Protein AF-A0A1C1CND2-F1 (afdb_monomer_lite)

Organism: NCBI:txid86049

Foldseek 3Di:
DDPDDLVNVLVVVCVVPVVCNVVSVPDDPVDDDPVCVLVSQVVVQVVLVPDPVQPPDDRWGWDADPVPRDIDTRDD

Radius of gyration: 16.22 Å; chains: 1; bounding box: 40×27×39 Å

Structure (mmCIF, N/CA/C/O backbone):
data_AF-A0A1C1CND2-F1
#
_entry.id   AF-A0A1C1CND2-F1
#
loop_
_atom_site.group_PDB
_atom_site.id
_atom_site.type_symbol
_atom_site.label_atom_id
_atom_site.label_alt_id
_atom_site.label_comp_id
_atom_site.label_asym_id
_atom_site.label_entity_id
_atom_site.label_seq_id
_atom_site.pdbx_PDB_ins_code
_atom_site.Cartn_x
_atom_site.Cartn_y
_atom_site.Cartn_z
_atom_site.occupancy
_atom_site.B_iso_or_equiv
_atom_site.auth_seq_id
_atom_site.auth_comp_id
_atom_site.auth_asym_id
_atom_site.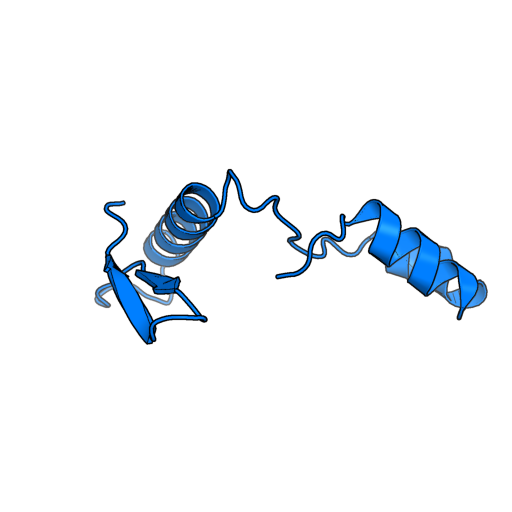auth_atom_id
_atom_site.pdbx_PDB_model_num
ATOM 1 N N . MET A 1 1 ? 6.025 6.550 3.940 1.00 53.81 1 MET A N 1
ATOM 2 C CA . MET A 1 1 ? 7.053 6.301 2.905 1.00 53.81 1 MET A CA 1
ATOM 3 C C . MET A 1 1 ? 7.783 7.606 2.627 1.00 53.81 1 MET A C 1
ATOM 5 O O . MET A 1 1 ? 7.296 8.647 3.044 1.00 53.81 1 MET A O 1
ATOM 9 N N . SER A 1 2 ? 9.000 7.517 2.091 1.00 59.72 2 SER A N 1
ATOM 10 C CA . SER A 1 2 ? 10.030 8.567 2.064 1.00 59.72 2 SER A CA 1
ATOM 11 C C . SER A 1 2 ? 9.647 9.824 1.277 1.00 59.72 2 SER A C 1
ATOM 13 O O . SER A 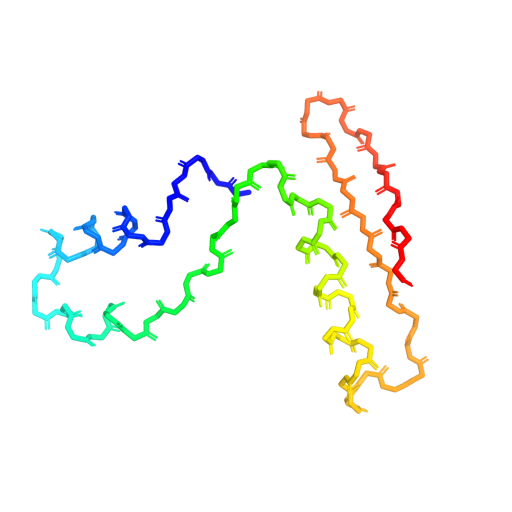1 2 ? 8.729 9.793 0.471 1.00 59.72 2 SER A O 1
ATOM 15 N N . HIS A 1 3 ? 10.442 10.890 1.405 1.00 73.81 3 HIS A N 1
ATOM 16 C CA . HIS A 1 3 ? 10.402 12.09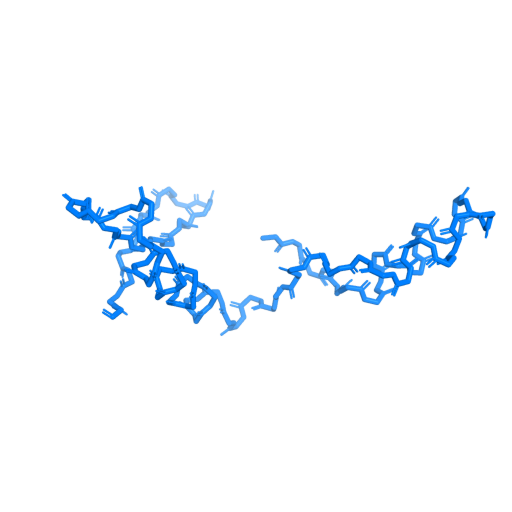6 0.558 1.00 73.81 3 HIS A CA 1
ATOM 17 C C . HIS A 1 3 ? 10.682 11.845 -0.942 1.00 73.81 3 HIS A C 1
ATOM 19 O O . HIS A 1 3 ? 10.937 12.795 -1.673 1.00 73.81 3 HIS A O 1
ATOM 25 N N . ALA A 1 4 ? 10.682 10.583 -1.378 1.00 81.94 4 ALA A N 1
ATOM 26 C CA . ALA A 1 4 ? 10.996 10.176 -2.734 1.00 81.94 4 ALA A CA 1
ATOM 27 C C . ALA A 1 4 ? 9.711 10.012 -3.545 1.00 81.94 4 ALA A C 1
ATOM 29 O O . ALA A 1 4 ? 8.717 9.461 -3.075 1.00 81.94 4 ALA A O 1
ATOM 30 N N . THR A 1 5 ? 9.769 10.472 -4.779 1.00 86.62 5 THR A N 1
ATOM 31 C CA . THR A 1 5 ? 8.736 10.328 -5.797 1.00 86.62 5 THR A CA 1
ATOM 32 C C . THR A 1 5 ? 8.946 9.054 -6.612 1.00 86.62 5 THR A C 1
ATOM 34 O O . THR A 1 5 ? 10.060 8.532 -6.706 1.00 86.62 5 THR A O 1
ATOM 37 N N . ASP A 1 6 ? 7.887 8.580 -7.271 1.00 89.62 6 ASP A N 1
ATOM 38 C CA . ASP A 1 6 ? 7.966 7.485 -8.247 1.00 89.62 6 ASP A CA 1
ATOM 39 C C . ASP A 1 6 ? 9.051 7.728 -9.310 1.00 89.62 6 ASP A C 1
ATOM 41 O O . ASP A 1 6 ? 9.783 6.812 -9.688 1.00 89.62 6 ASP A O 1
ATOM 45 N N . GLU A 1 7 ? 9.198 8.973 -9.771 1.00 89.94 7 GLU A N 1
ATOM 46 C CA . GLU A 1 7 ? 10.205 9.356 -10.763 1.00 89.94 7 GLU A CA 1
ATOM 47 C C . GLU A 1 7 ? 11.632 9.203 -10.229 1.00 89.94 7 GLU A C 1
ATOM 49 O O . GLU A 1 7 ? 12.496 8.673 -10.932 1.00 89.94 7 GLU A O 1
ATOM 54 N N . GLU A 1 8 ? 11.884 9.598 -8.981 1.00 91.62 8 GLU A N 1
ATOM 55 C CA . GLU A 1 8 ? 13.195 9.438 -8.343 1.00 91.62 8 GLU A CA 1
ATOM 56 C C . GLU A 1 8 ? 13.535 7.962 -8.132 1.00 91.62 8 GLU A C 1
ATOM 58 O O . GLU A 1 8 ? 14.658 7.538 -8.424 1.00 91.62 8 GLU A O 1
ATOM 63 N N . VAL A 1 9 ? 12.559 7.154 -7.705 1.00 91.75 9 VAL A N 1
ATOM 64 C CA . VAL A 1 9 ? 12.734 5.701 -7.568 1.00 91.75 9 VAL A CA 1
ATOM 65 C C . VAL A 1 9 ? 13.025 5.068 -8.930 1.00 91.75 9 VAL A C 1
ATOM 67 O O . VAL A 1 9 ? 13.963 4.273 -9.050 1.00 91.75 9 VAL A O 1
ATOM 70 N N . ARG A 1 10 ? 12.300 5.456 -9.988 1.00 93.50 10 ARG A N 1
ATOM 71 C CA . ARG A 1 10 ? 12.549 4.979 -11.360 1.00 93.50 10 ARG A CA 1
ATOM 72 C C . ARG A 1 10 ? 13.923 5.373 -11.865 1.00 93.50 10 ARG A C 1
ATOM 74 O O . ARG A 1 10 ? 14.640 4.517 -12.386 1.00 93.50 10 ARG A O 1
ATOM 81 N N . ALA A 1 11 ? 14.297 6.641 -11.731 1.00 93.75 11 ALA A N 1
ATOM 82 C CA . ALA A 1 11 ? 15.596 7.138 -12.168 1.00 93.75 11 ALA A CA 1
ATOM 83 C C . ALA A 1 11 ? 16.724 6.379 -11.460 1.00 93.75 11 ALA A C 1
ATOM 85 O O . ALA A 1 11 ? 17.656 5.890 -12.108 1.00 93.75 11 ALA A O 1
ATOM 86 N N . PHE A 1 12 ? 16.593 6.188 -10.146 1.00 93.88 12 PHE A N 1
ATOM 87 C CA . PHE A 1 12 ? 17.550 5.422 -9.363 1.00 93.88 12 PHE A CA 1
ATOM 88 C C . PHE A 1 12 ? 17.626 3.958 -9.814 1.00 93.88 12 PHE A C 1
ATOM 90 O O . PHE A 1 12 ? 18.719 3.472 -10.111 1.00 93.88 12 PHE A O 1
ATOM 97 N N . ALA A 1 13 ? 16.493 3.263 -9.945 1.00 93.56 13 ALA A N 1
ATOM 98 C CA . ALA A 1 13 ? 16.456 1.860 -10.360 1.00 93.56 13 ALA A CA 1
ATOM 99 C C . ALA A 1 13 ? 17.068 1.650 -11.757 1.00 93.56 13 ALA A C 1
ATOM 101 O O . ALA A 1 13 ? 17.905 0.762 -11.943 1.00 93.56 13 ALA A O 1
ATOM 102 N N . LYS A 1 14 ? 16.737 2.515 -12.724 1.00 95.25 14 LYS A N 1
ATOM 103 C CA . LYS A 1 14 ? 17.318 2.476 -14.077 1.00 95.25 14 LYS A CA 1
ATOM 104 C C . LYS A 1 14 ? 18.820 2.731 -14.077 1.00 95.25 14 LYS A C 1
ATOM 106 O O . LYS A 1 14 ? 19.532 2.093 -14.845 1.00 95.25 14 LYS A O 1
ATOM 111 N N . SER A 1 15 ? 19.315 3.610 -13.202 1.00 95.81 15 SER A N 1
ATOM 112 C CA . SER A 1 15 ? 20.759 3.856 -13.074 1.00 95.81 15 SER A CA 1
ATOM 113 C C . SER A 1 15 ? 21.534 2.620 -12.601 1.00 95.81 15 SER A C 1
ATOM 115 O O . SER A 1 15 ? 22.710 2.470 -12.926 1.00 95.81 15 SER A O 1
ATOM 117 N N . LYS A 1 16 ? 20.885 1.721 -11.845 1.00 95.81 16 LYS A N 1
ATOM 118 C CA . LYS A 1 16 ? 21.491 0.483 -11.333 1.00 95.81 16 LYS A CA 1
ATOM 119 C C . LYS A 1 16 ? 21.342 -0.692 -12.287 1.00 95.81 16 LYS A C 1
ATOM 121 O O . LYS A 1 16 ? 22.239 -1.528 -12.346 1.00 95.81 16 LYS A O 1
ATOM 126 N N . ASN A 1 17 ? 20.240 -0.758 -13.030 1.00 93.94 17 ASN A N 1
ATOM 127 C CA . ASN A 1 17 ? 20.020 -1.796 -14.029 1.00 93.94 17 ASN A CA 1
ATOM 128 C C . ASN A 1 17 ? 19.355 -1.231 -15.298 1.00 93.94 17 ASN A C 1
ATOM 130 O O . ASN A 1 17 ? 18.135 -1.339 -15.460 1.00 93.94 17 ASN A O 1
ATOM 134 N N . PRO A 1 18 ? 20.149 -0.675 -16.232 1.00 93.44 18 PRO A N 1
ATOM 135 C CA . PRO A 1 18 ? 19.623 -0.121 -17.477 1.00 93.44 18 PRO A CA 1
ATOM 136 C C . PRO A 1 18 ? 18.871 -1.147 -18.337 1.00 93.44 18 PRO A C 1
ATOM 138 O O . PRO A 1 18 ? 17.925 -0.785 -19.032 1.00 93.44 18 PRO A O 1
ATOM 141 N N . ALA A 1 19 ? 19.234 -2.435 -18.262 1.00 95.06 19 ALA A N 1
ATOM 142 C CA . ALA A 1 19 ? 18.574 -3.496 -19.027 1.00 95.06 19 ALA A CA 1
ATOM 143 C C . ALA A 1 19 ? 17.116 -3.729 -18.589 1.00 95.06 19 ALA A C 1
ATOM 145 O O . ALA A 1 19 ? 16.298 -4.191 -19.381 1.00 95.06 19 ALA A O 1
ATOM 146 N N . ALA A 1 20 ? 16.771 -3.374 -17.349 1.00 92.94 20 ALA A N 1
ATOM 147 C CA . ALA A 1 20 ? 15.418 -3.490 -16.812 1.00 92.94 20 ALA A CA 1
ATOM 148 C C . ALA A 1 20 ? 14.574 -2.214 -16.994 1.00 92.94 20 ALA A C 1
ATOM 150 O O . ALA A 1 20 ? 13.454 -2.155 -16.486 1.00 92.94 20 ALA A O 1
ATOM 151 N N . ALA A 1 21 ? 15.066 -1.191 -17.706 1.00 93.25 21 ALA A N 1
ATOM 152 C CA . ALA A 1 21 ? 14.421 0.123 -17.740 1.00 93.25 21 ALA A CA 1
ATOM 153 C C . ALA A 1 21 ? 12.955 0.082 -18.195 1.00 93.25 21 ALA A C 1
ATOM 155 O O . ALA A 1 21 ? 12.107 0.704 -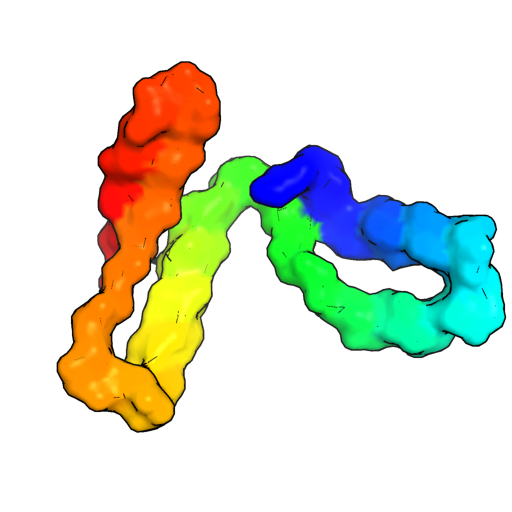17.562 1.00 93.25 21 ALA A O 1
ATOM 156 N N . ALA A 1 22 ? 12.644 -0.717 -19.220 1.00 92.69 22 ALA A N 1
ATOM 157 C CA . ALA A 1 22 ? 11.281 -0.864 -19.731 1.00 92.69 22 ALA A CA 1
ATOM 158 C C . ALA A 1 22 ? 10.321 -1.563 -18.748 1.00 92.69 22 ALA A C 1
ATOM 160 O O . ALA A 1 22 ? 9.110 -1.377 -18.844 1.00 92.69 22 ALA A O 1
ATOM 161 N N . LEU A 1 23 ? 10.840 -2.385 -17.829 1.00 93.69 23 LEU A N 1
ATOM 162 C CA . LEU A 1 23 ? 10.043 -3.013 -16.770 1.00 93.69 23 LEU A CA 1
ATOM 163 C C . LEU A 1 23 ? 9.815 -2.038 -15.622 1.00 93.69 23 LEU A C 1
ATOM 165 O O . LEU A 1 23 ? 8.679 -1.864 -15.196 1.00 93.69 23 LEU A O 1
ATOM 169 N N . VAL A 1 24 ? 10.876 -1.352 -15.185 1.00 93.50 24 VAL A N 1
ATOM 170 C CA . VAL A 1 24 ? 10.794 -0.273 -14.190 1.00 93.50 24 VAL A CA 1
ATOM 171 C C . VAL A 1 24 ? 9.792 0.790 -14.638 1.00 93.50 24 VAL A C 1
ATOM 173 O O . VAL A 1 24 ? 9.042 1.311 -13.819 1.00 93.50 24 VAL A O 1
ATOM 176 N N . ASP A 1 25 ? 9.707 1.043 -15.948 1.00 92.38 25 ASP A N 1
ATOM 177 C CA . ASP A 1 25 ? 8.765 2.007 -16.504 1.00 92.38 25 ASP A CA 1
ATOM 178 C C . ASP A 1 25 ? 7.279 1.634 -16.398 1.00 92.38 25 ASP A C 1
ATOM 180 O O . ASP A 1 25 ? 6.403 2.458 -16.674 1.00 92.38 25 ASP A O 1
ATOM 184 N N . LYS A 1 26 ? 6.969 0.413 -15.978 1.00 94.00 26 LYS A N 1
ATOM 185 C CA . LYS A 1 26 ? 5.593 -0.068 -15.829 1.00 94.00 26 LYS A CA 1
ATOM 186 C C . LYS A 1 26 ? 5.168 -0.215 -14.373 1.00 94.00 26 LYS A C 1
ATOM 188 O O . LYS A 1 26 ? 4.009 -0.517 -14.129 1.00 94.00 26 LYS A O 1
ATOM 193 N N . ILE A 1 27 ? 6.085 -0.022 -13.425 1.00 92.69 27 ILE A N 1
ATOM 194 C CA . ILE A 1 27 ? 5.799 -0.176 -11.998 1.00 92.69 27 ILE A CA 1
ATOM 195 C C . ILE A 1 27 ? 5.194 1.123 -11.473 1.00 92.69 27 ILE A C 1
ATOM 197 O O . ILE A 1 27 ? 5.833 2.173 -11.552 1.00 92.69 27 ILE A O 1
ATOM 201 N N . ASP A 1 28 ? 3.976 1.039 -10.953 1.00 89.56 28 ASP A N 1
ATOM 202 C CA . ASP A 1 28 ? 3.431 2.041 -10.041 1.00 89.56 28 ASP A CA 1
ATOM 203 C C . ASP A 1 28 ? 4.003 1.746 -8.653 1.00 89.56 28 ASP A C 1
ATOM 205 O O . ASP A 1 28 ? 3.777 0.662 -8.105 1.00 89.56 28 ASP A O 1
ATOM 209 N N . PHE A 1 29 ? 4.832 2.649 -8.130 1.00 88.31 29 PHE A N 1
ATOM 210 C CA . PHE A 1 29 ? 5.454 2.449 -6.823 1.00 88.31 29 PHE A CA 1
ATOM 211 C C . PHE A 1 29 ? 4.535 2.893 -5.682 1.00 88.31 29 PHE A C 1
ATOM 213 O O . PHE A 1 29 ? 4.854 2.615 -4.525 1.00 88.31 29 PHE A O 1
ATOM 220 N N . GLY A 1 30 ? 3.407 3.547 -5.976 1.00 86.06 30 GLY A N 1
ATOM 221 C CA . GLY A 1 30 ? 2.463 4.020 -4.970 1.00 86.06 30 GLY A CA 1
ATOM 222 C C . GLY A 1 30 ? 3.065 5.068 -4.031 1.00 86.06 30 GLY A C 1
ATOM 223 O O . GLY A 1 30 ? 2.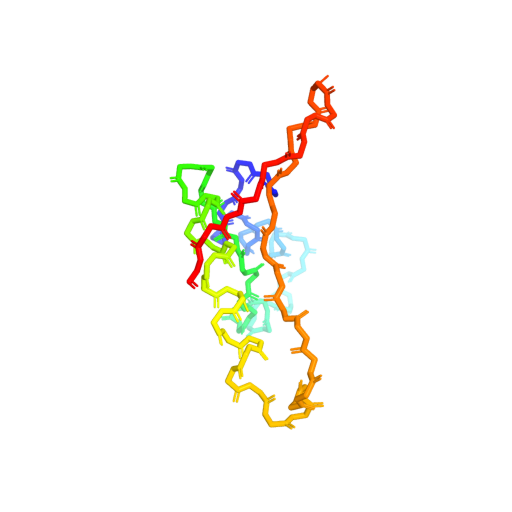675 5.136 -2.861 1.00 86.06 30 GLY A O 1
ATOM 224 N N . MET A 1 31 ? 4.051 5.855 -4.486 1.00 87.25 31 MET A N 1
ATOM 225 C CA . MET A 1 31 ? 4.624 6.914 -3.656 1.00 87.25 31 MET A CA 1
ATOM 226 C C . MET A 1 31 ? 3.650 8.088 -3.550 1.00 87.25 31 MET A C 1
ATOM 228 O O . MET A 1 31 ? 3.066 8.551 -4.529 1.00 87.25 31 MET A O 1
ATOM 232 N N . TRP A 1 32 ? 3.524 8.628 -2.343 1.00 83.00 32 TRP A N 1
ATOM 233 C CA . TRP A 1 32 ? 2.689 9.784 -2.039 1.00 83.00 32 TRP A CA 1
ATOM 234 C C . TRP A 1 32 ? 3.474 10.816 -1.238 1.00 83.00 32 TRP A C 1
ATOM 236 O O . TRP A 1 32 ? 4.422 10.494 -0.522 1.00 83.00 32 TRP A O 1
ATOM 246 N N . LYS A 1 33 ? 3.075 12.086 -1.357 1.00 77.88 33 LYS A N 1
ATOM 247 C CA . LYS A 1 33 ? 3.662 13.170 -0.558 1.00 77.88 33 LYS A CA 1
ATOM 248 C C . LYS A 1 33 ? 3.037 13.185 0.825 1.00 77.88 33 LYS A C 1
ATOM 250 O O . LYS A 1 33 ? 1.834 12.995 0.937 1.00 77.88 33 LYS A O 1
ATOM 255 N N . GLU A 1 34 ? 3.822 13.519 1.845 1.00 75.06 34 GLU A N 1
ATOM 256 C CA . GLU A 1 34 ? 3.380 13.586 3.248 1.00 75.06 34 GLU A CA 1
ATOM 257 C C . GLU A 1 34 ? 2.064 14.351 3.451 1.00 75.06 34 GLU A C 1
ATOM 259 O O . GLU A 1 34 ? 1.179 13.883 4.162 1.00 75.06 34 GLU A O 1
ATOM 264 N N . ALA A 1 35 ? 1.884 15.465 2.733 1.00 79.44 35 ALA A N 1
ATOM 265 C CA . ALA A 1 35 ? 0.658 16.266 2.751 1.00 79.44 35 ALA A CA 1
ATOM 266 C C . ALA A 1 35 ? -0.618 15.502 2.332 1.00 79.44 35 ALA A C 1
ATOM 268 O O . ALA A 1 35 ? -1.724 15.985 2.560 1.00 79.44 35 ALA A O 1
ATOM 269 N N . HIS A 1 36 ? -0.478 14.329 1.717 1.00 83.81 36 HIS A N 1
ATOM 270 C CA . HIS A 1 36 ? -1.564 13.477 1.239 1.00 83.81 36 HIS A CA 1
ATOM 271 C C . HIS A 1 36 ? -1.686 12.168 2.027 1.00 83.81 36 HIS A C 1
ATOM 273 O O . HIS A 1 36 ? -2.459 11.310 1.621 1.00 83.81 36 HIS A O 1
ATOM 279 N N . LEU A 1 37 ? -0.972 12.008 3.149 1.00 87.88 37 LEU A N 1
ATOM 280 C CA . LEU A 1 37 ? -0.970 10.767 3.933 1.00 87.88 37 LEU A CA 1
ATOM 281 C C . LEU A 1 37 ? -2.371 10.317 4.364 1.00 87.88 37 LEU A C 1
ATOM 283 O O . LEU A 1 37 ? -2.713 9.148 4.239 1.00 87.88 37 LEU A O 1
ATOM 287 N N . GLU A 1 38 ? -3.200 11.227 4.877 1.00 91.50 38 GLU A N 1
ATOM 288 C CA . GLU A 1 38 ? -4.570 10.849 5.239 1.00 91.50 38 GLU A CA 1
ATOM 289 C C . GLU A 1 38 ? -5.409 10.500 4.007 1.00 91.50 38 GLU A C 1
ATOM 291 O O . GLU A 1 38 ? -6.248 9.609 4.084 1.00 91.50 38 GLU A O 1
ATOM 296 N N . GLU A 1 39 ? -5.189 11.176 2.876 1.00 91.31 39 GLU A N 1
ATOM 297 C CA . GLU A 1 39 ? -5.961 10.909 1.663 1.00 91.31 39 GLU A CA 1
ATOM 298 C C . GLU A 1 39 ? -5.610 9.552 1.060 1.00 91.31 39 GLU A C 1
ATOM 300 O O . GLU A 1 39 ? -6.513 8.818 0.678 1.00 91.31 39 GLU A O 1
ATOM 305 N N . THR A 1 40 ? -4.337 9.153 1.069 1.00 91.00 40 THR A N 1
ATOM 306 C CA . THR A 1 40 ? -3.957 7.813 0.612 1.00 91.00 40 THR A CA 1
ATOM 307 C C . THR A 1 40 ? -4.542 6.719 1.491 1.00 91.00 40 THR A C 1
ATOM 309 O O . THR A 1 40 ? -5.035 5.725 0.969 1.00 91.00 40 THR A O 1
ATOM 312 N N . VAL A 1 41 ? -4.612 6.930 2.810 1.00 93.69 41 VAL A N 1
ATOM 313 C CA . VAL A 1 41 ? -5.334 6.008 3.700 1.00 93.69 41 VAL A CA 1
ATOM 314 C C . VAL A 1 41 ? -6.824 5.941 3.342 1.00 93.69 41 VAL A C 1
ATOM 316 O O . VAL A 1 41 ? -7.381 4.844 3.304 1.00 93.69 41 VAL A O 1
ATOM 319 N N . ARG A 1 42 ? -7.484 7.072 3.045 1.00 95.38 42 ARG A N 1
ATOM 320 C CA . ARG A 1 42 ? -8.894 7.064 2.600 1.00 95.38 42 ARG A CA 1
ATOM 321 C C . ARG A 1 42 ? -9.068 6.295 1.298 1.00 95.38 42 ARG A C 1
ATOM 323 O O . ARG A 1 42 ? -9.990 5.492 1.192 1.00 95.38 42 ARG A O 1
ATOM 330 N N . GLU A 1 43 ? -8.210 6.541 0.314 1.00 93.69 43 GLU A N 1
ATOM 331 C CA . GLU A 1 43 ? -8.246 5.844 -0.971 1.00 93.69 43 GLU A CA 1
ATOM 332 C C . GLU A 1 43 ? -8.063 4.336 -0.802 1.00 93.69 43 GLU A C 1
ATOM 334 O O . GLU A 1 43 ? -8.836 3.569 -1.373 1.00 93.69 43 GLU A O 1
ATOM 339 N N . ASP A 1 44 ? -7.099 3.907 0.009 1.00 93.19 44 ASP A N 1
ATOM 340 C CA . ASP A 1 44 ? -6.834 2.488 0.244 1.00 93.19 44 ASP A CA 1
ATOM 341 C C . ASP A 1 44 ? -7.991 1.811 0.980 1.00 93.19 44 ASP A C 1
ATOM 343 O O . ASP A 1 44 ? -8.419 0.728 0.587 1.00 93.19 44 ASP A O 1
ATOM 347 N N . VAL A 1 45 ? -8.571 2.461 1.993 1.00 95.38 45 VAL A N 1
ATOM 348 C CA . VAL A 1 45 ? -9.756 1.925 2.680 1.00 95.38 45 VAL A CA 1
ATOM 349 C C . VAL A 1 45 ? -10.948 1.826 1.732 1.00 95.38 45 VAL A C 1
ATOM 351 O O . VAL A 1 45 ? -11.645 0.818 1.770 1.00 95.38 45 VAL A O 1
ATOM 354 N N . ARG A 1 46 ? -11.190 2.824 0.870 1.00 94.81 46 ARG A N 1
ATOM 355 C CA . ARG A 1 46 ? -12.269 2.757 -0.135 1.00 94.81 46 ARG A CA 1
ATOM 356 C C . ARG A 1 46 ? -12.053 1.592 -1.091 1.00 94.81 46 ARG A C 1
ATOM 358 O O . ARG A 1 46 ? -12.944 0.764 -1.221 1.00 94.81 46 ARG A O 1
ATOM 365 N N . LYS A 1 47 ? -10.850 1.478 -1.667 1.00 93.62 47 LYS A N 1
ATOM 366 C CA . LYS A 1 47 ? -10.491 0.366 -2.559 1.00 93.62 47 LYS A CA 1
ATOM 367 C C . LYS A 1 47 ? -10.745 -0.977 -1.883 1.00 93.62 47 LYS A C 1
ATOM 369 O O . LYS A 1 47 ? -11.415 -1.816 -2.458 1.00 93.62 47 LYS A O 1
ATOM 374 N N . LEU A 1 48 ? -10.276 -1.157 -0.648 1.00 94.69 48 LEU A N 1
ATOM 375 C CA . LEU A 1 48 ? -10.452 -2.408 0.094 1.00 94.69 48 LEU A CA 1
ATOM 376 C C . LEU A 1 48 ? -11.916 -2.696 0.462 1.00 94.69 48 LEU A C 1
ATOM 378 O O . LEU A 1 48 ? -12.305 -3.856 0.485 1.00 94.69 48 LEU A O 1
ATOM 382 N N . ARG A 1 49 ? -12.735 -1.676 0.743 1.00 94.12 49 ARG A N 1
ATOM 383 C CA . ARG A 1 49 ? -14.179 -1.856 0.988 1.00 94.12 49 ARG A CA 1
ATOM 384 C C . ARG A 1 49 ? -14.951 -2.233 -0.276 1.00 94.12 49 ARG A C 1
ATOM 386 O O . ARG A 1 49 ? -15.976 -2.892 -0.164 1.00 94.12 49 ARG A O 1
ATOM 393 N N . ASP A 1 50 ? -14.468 -1.820 -1.444 1.00 93.94 50 ASP A N 1
ATOM 394 C CA . ASP A 1 50 ? -15.077 -2.149 -2.736 1.00 93.94 50 ASP A CA 1
ATOM 395 C C . ASP A 1 50 ? -14.684 -3.559 -3.235 1.00 93.94 50 ASP A C 1
ATOM 397 O O . ASP A 1 50 ? -15.273 -4.072 -4.190 1.00 93.94 50 ASP A O 1
ATOM 401 N N . GLU A 1 51 ? -13.709 -4.215 -2.594 1.00 94.06 51 GLU A N 1
ATOM 402 C CA . GLU A 1 51 ? -13.279 -5.570 -2.940 1.00 94.06 51 GLU A CA 1
ATOM 403 C C . GLU A 1 51 ? -14.248 -6.627 -2.395 1.00 94.06 51 GLU A C 1
ATOM 405 O O . GLU A 1 51 ? -14.265 -6.921 -1.201 1.00 94.06 51 GLU A O 1
ATOM 410 N N . THR A 1 52 ? -14.962 -7.319 -3.290 1.00 88.44 52 THR A N 1
ATOM 411 C CA . THR A 1 52 ? -15.899 -8.413 -2.940 1.00 88.44 52 THR A CA 1
ATOM 412 C C . THR A 1 52 ? -15.238 -9.532 -2.128 1.00 88.44 52 THR A C 1
ATOM 414 O O . THR A 1 52 ? -15.888 -10.264 -1.386 1.00 88.44 52 THR A O 1
ATOM 417 N N . THR A 1 53 ? -13.919 -9.692 -2.257 1.00 92.44 53 THR A N 1
ATOM 418 C CA . THR A 1 53 ? -13.157 -10.688 -1.489 1.00 92.44 53 THR A CA 1
ATOM 419 C C . THR A 1 53 ? -13.075 -10.375 0.007 1.00 92.44 53 THR A C 1
ATOM 421 O O . THR A 1 53 ? -12.742 -11.267 0.788 1.00 92.44 53 THR A O 1
ATOM 424 N N . LEU A 1 54 ? -13.393 -9.142 0.407 1.00 91.69 54 LEU A N 1
ATOM 425 C CA . LEU A 1 54 ? -13.373 -8.655 1.785 1.00 91.69 54 LEU A CA 1
ATOM 426 C C . LEU A 1 54 ? -14.783 -8.380 2.336 1.00 91.69 54 LEU A C 1
ATOM 428 O O . LEU A 1 54 ? -14.910 -7.838 3.435 1.00 91.69 54 LEU A O 1
ATOM 432 N N . ASP A 1 55 ? -15.839 -8.789 1.622 1.00 90.81 55 ASP A N 1
ATOM 433 C CA . ASP A 1 55 ? -17.224 -8.629 2.069 1.00 90.81 55 ASP A CA 1
ATOM 434 C C . ASP A 1 55 ? -17.441 -9.221 3.474 1.00 90.81 55 ASP A C 1
ATOM 436 O O . ASP A 1 55 ? -17.082 -10.364 3.770 1.00 90.81 55 ASP A O 1
ATOM 440 N N . GLY A 1 56 ? -18.071 -8.433 4.350 1.00 92.69 56 GLY A N 1
ATOM 441 C CA . GLY A 1 56 ? -18.336 -8.802 5.745 1.00 92.69 56 GLY A CA 1
ATOM 442 C C . GLY A 1 56 ? -17.201 -8.488 6.725 1.00 92.69 56 GLY A C 1
ATOM 443 O O . GLY A 1 56 ? -17.353 -8.769 7.915 1.00 92.69 56 GLY A O 1
ATOM 444 N N . LEU A 1 57 ? -16.093 -7.900 6.263 1.00 93.44 57 LEU A N 1
ATOM 445 C CA . LEU A 1 57 ? -15.018 -7.401 7.121 1.00 93.44 57 LEU A CA 1
ATOM 446 C C . LEU A 1 57 ? -15.109 -5.883 7.317 1.00 93.44 57 LEU A C 1
ATOM 448 O O . LEU A 1 57 ? -15.313 -5.123 6.372 1.00 93.44 57 LEU A O 1
ATOM 452 N N . ASP A 1 58 ? -14.873 -5.438 8.551 1.00 93.25 58 ASP A N 1
ATOM 453 C CA . ASP A 1 58 ? -14.725 -4.018 8.861 1.00 93.25 58 ASP A CA 1
ATOM 454 C C . ASP A 1 58 ? -13.328 -3.533 8.457 1.00 93.25 58 ASP A C 1
ATOM 456 O O . ASP A 1 58 ? -12.319 -3.880 9.077 1.00 93.25 58 ASP A O 1
ATOM 460 N N . VAL A 1 59 ? -13.265 -2.692 7.424 1.00 94.31 59 VAL A N 1
ATOM 461 C CA . VAL A 1 59 ? -12.020 -2.046 6.989 1.00 94.31 59 VAL A CA 1
ATOM 462 C C . VAL A 1 59 ? -11.912 -0.656 7.618 1.00 94.31 59 VAL A C 1
ATOM 464 O O . VAL A 1 59 ? -12.770 0.211 7.406 1.00 94.31 59 VAL A O 1
ATOM 467 N N . LEU A 1 60 ? -10.832 -0.442 8.372 1.00 95.50 60 LEU A N 1
ATOM 468 C CA . LEU A 1 60 ? -10.533 0.790 9.106 1.00 95.50 60 LEU A CA 1
ATOM 469 C C . LEU A 1 60 ? -9.204 1.397 8.636 1.00 95.50 60 LEU A C 1
ATOM 471 O O . LEU A 1 60 ? -8.258 0.671 8.336 1.00 95.50 60 LEU A O 1
ATOM 475 N N . GLY A 1 61 ? -9.128 2.729 8.614 1.00 96.25 61 GLY A N 1
ATOM 476 C CA . GLY A 1 61 ? -7.926 3.479 8.244 1.00 96.25 61 GLY A CA 1
ATOM 477 C C . GLY A 1 61 ? -7.271 4.153 9.445 1.00 96.25 61 GLY A C 1
ATOM 478 O O . GLY A 1 61 ? -7.958 4.761 10.267 1.00 96.25 61 GLY A O 1
ATOM 479 N N . PHE A 1 62 ? -5.941 4.089 9.532 1.00 96.62 62 PHE A N 1
ATOM 480 C CA . PHE A 1 62 ? -5.169 4.735 10.594 1.00 96.62 62 PHE A CA 1
ATOM 481 C C . PHE A 1 62 ? -3.888 5.373 10.062 1.00 96.62 62 PHE A C 1
ATOM 483 O O . PHE A 1 62 ? -3.253 4.858 9.144 1.00 96.62 62 PHE A O 1
ATOM 490 N N . VAL A 1 63 ? -3.473 6.458 10.711 1.00 94.06 63 VAL A N 1
ATOM 491 C CA . VAL A 1 63 ? -2.151 7.069 10.562 1.00 94.06 63 VAL A CA 1
ATOM 492 C C . VAL A 1 63 ? -1.382 6.911 11.871 1.00 94.06 63 VAL A C 1
ATOM 494 O O . VAL A 1 63 ? -1.922 7.175 12.945 1.00 94.06 63 VAL A O 1
ATOM 497 N N . LEU A 1 64 ? -0.122 6.485 11.774 1.00 94.19 64 LEU A N 1
ATOM 498 C CA . LEU A 1 64 ? 0.809 6.367 12.896 1.00 94.19 64 LEU A CA 1
ATOM 499 C C . LEU A 1 64 ? 1.831 7.506 12.844 1.00 94.19 64 LEU A C 1
ATOM 501 O O . LEU A 1 64 ? 2.584 7.622 11.877 1.00 94.19 64 LEU A O 1
ATOM 505 N N . ASP A 1 65 ? 1.906 8.291 13.913 1.00 91.75 65 ASP A N 1
ATOM 506 C CA . ASP A 1 65 ? 3.043 9.168 14.172 1.00 91.75 65 ASP A CA 1
ATOM 507 C C . ASP A 1 65 ? 4.220 8.321 14.673 1.00 91.75 65 ASP A C 1
ATOM 509 O O . ASP A 1 65 ? 4.194 7.759 15.768 1.00 91.75 65 ASP A O 1
ATOM 513 N N . THR A 1 66 ? 5.274 8.219 13.864 1.00 90.75 66 THR A N 1
ATOM 514 C CA . THR A 1 66 ? 6.448 7.394 14.179 1.00 90.75 66 THR A CA 1
ATOM 515 C C . THR A 1 66 ? 7.365 7.995 15.244 1.00 90.75 66 THR A C 1
ATOM 517 O O . THR A 1 66 ? 8.236 7.289 15.744 1.00 90.75 66 THR A O 1
ATOM 520 N N . GLN A 1 67 ? 7.221 9.281 15.577 1.00 93.25 67 GLN A N 1
ATOM 521 C CA . GLN A 1 67 ? 8.003 9.931 16.634 1.00 93.25 67 GLN A CA 1
ATOM 522 C C . GLN A 1 67 ? 7.376 9.704 18.008 1.00 93.25 67 GLN A C 1
ATOM 524 O O . GLN A 1 67 ? 8.091 9.478 18.982 1.00 93.25 67 GLN A O 1
ATOM 529 N N . THR A 1 68 ? 6.046 9.764 18.087 1.00 95.62 68 THR A N 1
ATOM 530 C CA . THR A 1 68 ? 5.310 9.680 19.359 1.00 95.62 68 THR A CA 1
ATOM 531 C C . THR A 1 68 ? 4.655 8.321 19.598 1.00 95.62 68 THR A C 1
ATOM 533 O O . THR A 1 68 ? 4.308 8.000 20.733 1.00 95.62 68 THR A O 1
ATOM 536 N N . GLY A 1 69 ? 4.475 7.515 18.550 1.00 95.00 69 GLY A N 1
ATOM 537 C CA . GLY A 1 69 ? 3.694 6.280 18.594 1.00 95.00 69 GLY A CA 1
ATOM 538 C C . GLY A 1 69 ? 2.179 6.511 18.614 1.00 95.00 69 GLY A C 1
ATOM 539 O O . GLY A 1 69 ? 1.424 5.555 18.788 1.00 95.00 69 GLY A O 1
ATOM 540 N N . ALA A 1 70 ? 1.713 7.755 18.461 1.00 95.81 70 ALA A N 1
ATOM 541 C CA . ALA A 1 70 ? 0.291 8.069 18.459 1.00 95.81 70 ALA A CA 1
ATOM 542 C C . ALA A 1 70 ? -0.390 7.536 17.190 1.00 95.81 70 ALA A C 1
ATOM 544 O O . ALA A 1 70 ? 0.090 7.741 16.075 1.00 95.81 70 ALA A O 1
ATOM 545 N N . VAL A 1 71 ? -1.540 6.883 17.364 1.00 96.19 71 VAL A N 1
ATOM 546 C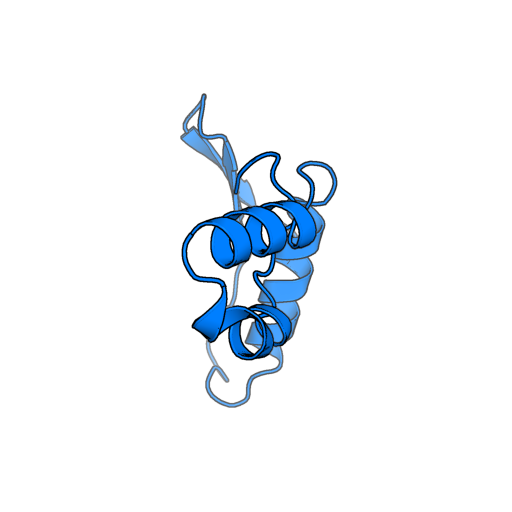 CA . VAL A 1 71 ? -2.371 6.372 16.267 1.00 96.19 71 VAL A CA 1
ATOM 547 C C . VAL A 1 71 ? -3.622 7.233 16.151 1.00 96.19 71 VAL A C 1
ATOM 549 O O . VAL A 1 71 ? -4.360 7.402 17.122 1.00 96.19 71 VAL A O 1
ATOM 552 N N . LYS A 1 72 ? -3.877 7.760 14.954 1.00 95.75 72 LYS A N 1
ATOM 553 C CA . LYS A 1 72 ? -5.065 8.550 14.625 1.00 95.75 72 LYS A CA 1
ATOM 554 C C . LYS A 1 72 ? -5.916 7.791 13.612 1.00 95.75 72 LYS A C 1
ATOM 556 O O . LYS A 1 72 ? -5.417 7.407 12.558 1.00 95.75 72 LYS A O 1
ATOM 561 N N . GLY A 1 73 ? -7.195 7.593 13.923 1.00 95.88 73 GLY A N 1
ATOM 562 C CA . GLY A 1 73 ? -8.160 7.059 12.961 1.00 95.88 73 GLY A CA 1
ATOM 563 C C . GLY A 1 73 ? -8.417 8.051 11.827 1.00 95.88 73 GLY A C 1
ATOM 564 O O . GLY A 1 73 ? -8.513 9.257 12.060 1.00 95.88 73 GLY A O 1
ATOM 565 N N . VAL A 1 74 ? -8.527 7.538 10.607 1.00 94.50 74 VAL A N 1
ATOM 566 C CA . VAL A 1 74 ? -8.930 8.302 9.425 1.00 94.50 74 VAL A CA 1
ATOM 567 C C . VAL A 1 74 ? -10.372 7.933 9.110 1.00 94.50 74 VAL A C 1
ATOM 569 O O . VAL A 1 74 ? -10.666 6.771 8.837 1.00 94.50 74 VAL A O 1
ATOM 572 N N . GLU A 1 75 ? -11.273 8.913 9.167 1.00 91.50 75 GLU A N 1
ATOM 573 C CA . GLU A 1 75 ? -12.647 8.723 8.701 1.00 91.50 75 GLU A CA 1
ATOM 574 C C . GLU A 1 75 ? -12.677 8.648 7.172 1.00 91.50 75 GLU A C 1
ATOM 576 O O . GLU A 1 75 ? -12.038 9.457 6.482 1.00 91.50 75 GLU A O 1
ATOM 581 N N . VAL A 1 76 ? -13.406 7.645 6.673 1.00 84.88 76 VAL A N 1
ATOM 582 C CA . VAL A 1 76 ? -13.497 7.268 5.257 1.00 84.88 76 VAL A CA 1
ATOM 583 C C . VAL A 1 76 ? -14.940 7.157 4.823 1.00 84.88 76 VAL A C 1
ATOM 585 O O . VAL A 1 76 ? -15.648 6.319 5.437 1.00 84.88 76 VAL A O 1
#

Secondary structure (DSSP, 8-state):
--S--HHHHHHHHHHH-GGGHHHHTT-------GGGHHHHHHHHHHHHHH-GGGTT----EEEE-TTT--EEEE--

pLDDT: mean 90.67, std 7.34, range [53.81, 96.62]

Sequence (76 aa):
MSHATDEEVRAFAKSKNPAAAALVDKIDFGMWKEAHLEETVREDVRKLRDETTLDGLDVLGFVLDTQTGAVKGVEV

InterPro domains:
  IPR036874 Carbonic anhydrase superfamily [G3DSA:3.40.1050.10] (1-74)